Protein AF-A0A3B8WQX3-F1 (afdb_monomer_lite)

Sequence (66 aa):
HCNGWCFPWTITAMAGTHVCLRRVDPEKILQLIRDHQVTHMCGAPIVLNALLNASPEAKAGIDHEV

pLDDT: mean 92.09, std 10.13, range [45.44, 97.56]

InterPro domains:
  IPR000873 AMP-dependent synthetase/ligase domain [PF00501] (1-59)

Secondary structure (DSSP, 8-state):
-HHHHSHHHHHHHTTPPP---SS--HHHHHHHHHHTT-------HHHHHHHHTS-HHHHTT--S--

Organism: Marinobacter nauticus (NCBI:txid2743)

Radius of gyration: 12.08 Å; chains: 1; bounding box: 28×23×30 Å

Foldseek 3Di:
DVVQVCVVVVCVVVVHDDDDDPDQDLLVVLVCCQVVVDADDDDDVVSVVVNVPDDPVSNPRNPDHD

Structure (mmCIF, N/CA/C/O backbone):
data_AF-A0A3B8WQX3-F1
#
_entry.id   AF-A0A3B8WQX3-F1
#
loop_
_atom_site.group_PDB
_atom_site.id
_atom_site.type_symbol
_atom_site.label_atom_id
_atom_site.label_alt_id
_atom_site.label_comp_id
_atom_site.label_asym_id
_atom_site.label_entity_id
_atom_site.label_seq_id
_atom_site.pdbx_PDB_ins_code
_atom_site.Cartn_x
_atom_site.Cartn_y
_atom_site.Cartn_z
_atom_site.occupancy
_atom_site.B_iso_or_equiv
_atom_site.auth_seq_id
_atom_site.auth_comp_id
_atom_site.auth_asym_id
_atom_site.auth_atom_id
_atom_site.pdbx_PDB_model_num
ATOM 1 N N . HIS A 1 1 ? 12.584 4.025 3.827 1.00 51.47 1 HIS A N 1
ATOM 2 C CA . HIS A 1 1 ? 12.177 5.139 2.943 1.00 51.47 1 HIS A CA 1
ATOM 3 C C . HIS A 1 1 ? 12.312 4.758 1.464 1.00 51.47 1 HIS A C 1
ATOM 5 O O . HIS A 1 1 ? 11.345 4.932 0.742 1.00 51.47 1 HIS A O 1
ATOM 11 N N . CYS A 1 2 ? 13.415 4.124 1.029 1.00 45.44 2 CYS A N 1
ATOM 12 C CA . CYS A 1 2 ? 13.570 3.637 -0.357 1.00 45.44 2 CYS A CA 1
ATOM 13 C C . CYS A 1 2 ? 12.523 2.595 -0.799 1.00 45.44 2 CYS A C 1
ATOM 15 O O . CYS A 1 2 ? 12.064 2.648 -1.933 1.00 45.44 2 CYS A O 1
ATOM 17 N N . ASN A 1 3 ? 12.083 1.701 0.095 1.00 56.78 3 ASN A N 1
ATOM 18 C CA . ASN A 1 3 ? 11.160 0.614 -0.272 1.00 56.78 3 ASN A CA 1
ATOM 19 C C . ASN A 1 3 ? 9.759 1.096 -0.698 1.00 56.78 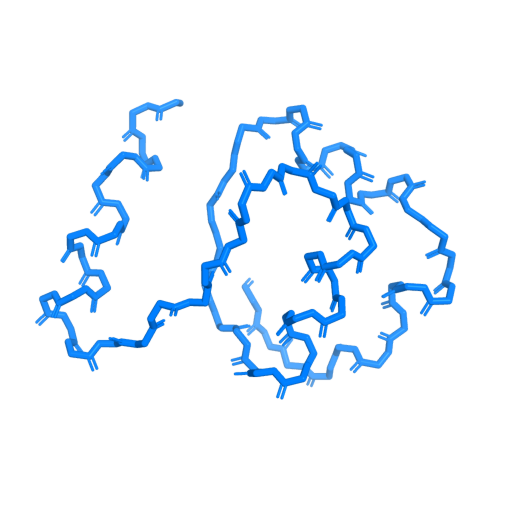3 ASN A C 1
ATOM 21 O O . ASN A 1 3 ? 9.061 0.371 -1.395 1.00 56.78 3 ASN A O 1
ATOM 25 N N . GLY A 1 4 ? 9.354 2.316 -0.321 1.00 68.50 4 GLY A N 1
ATOM 26 C CA . GLY A 1 4 ? 8.082 2.888 -0.773 1.00 68.50 4 GLY A CA 1
ATOM 27 C C . GLY A 1 4 ? 8.161 3.552 -2.150 1.00 68.50 4 GLY A C 1
ATOM 28 O O . GLY A 1 4 ? 7.149 3.691 -2.826 1.00 68.50 4 GLY A O 1
ATOM 29 N N . TRP A 1 5 ? 9.359 3.936 -2.602 1.00 76.19 5 TRP A N 1
ATOM 30 C CA . TRP A 1 5 ? 9.521 4.727 -3.827 1.00 76.19 5 TRP A CA 1
ATOM 31 C C . TRP A 1 5 ? 9.289 3.908 -5.098 1.00 76.19 5 TRP A C 1
ATOM 33 O O . TRP A 1 5 ? 8.825 4.442 -6.104 1.00 76.19 5 TRP A O 1
ATOM 43 N N . CYS A 1 6 ? 9.587 2.608 -5.040 1.00 84.31 6 CYS A N 1
ATOM 44 C CA . CYS A 1 6 ? 9.371 1.687 -6.153 1.00 84.31 6 CYS A CA 1
ATOM 45 C C . CYS A 1 6 ? 7.958 1.098 -6.184 1.00 84.31 6 CYS A C 1
ATOM 47 O O . CYS A 1 6 ? 7.546 0.566 -7.210 1.00 84.31 6 CYS A O 1
ATOM 49 N N . PHE A 1 7 ? 7.208 1.209 -5.087 1.00 88.12 7 PHE A N 1
ATOM 50 C CA . PHE A 1 7 ? 5.894 0.591 -4.945 1.00 88.12 7 PHE A CA 1
ATOM 51 C C . PHE A 1 7 ? 4.907 1.024 -6.041 1.00 88.12 7 PHE A C 1
ATOM 53 O O . PHE A 1 7 ? 4.288 0.148 -6.643 1.00 88.12 7 PHE A O 1
ATOM 60 N N . PRO A 1 8 ? 4.818 2.322 -6.412 1.00 90.69 8 PRO A N 1
ATOM 61 C CA . PRO A 1 8 ? 3.954 2.732 -7.512 1.00 90.69 8 PRO A CA 1
ATOM 62 C C . PRO A 1 8 ? 4.309 2.059 -8.849 1.00 90.69 8 PRO A C 1
ATOM 64 O O . PRO A 1 8 ? 3.427 1.680 -9.620 1.00 90.69 8 PRO A O 1
ATOM 67 N N . TRP A 1 9 ? 5.601 1.853 -9.116 1.00 92.62 9 TRP A N 1
ATOM 68 C CA . TRP A 1 9 ? 6.061 1.176 -10.329 1.00 92.62 9 TRP A CA 1
ATOM 69 C C . TRP A 1 9 ? 5.737 -0.316 -10.300 1.00 92.62 9 TRP A C 1
ATOM 71 O O . TRP A 1 9 ? 5.219 -0.831 -11.286 1.00 92.62 9 TRP A O 1
ATOM 81 N N . THR A 1 10 ? 5.961 -0.991 -9.169 1.00 93.31 10 THR A N 1
ATOM 82 C CA . THR A 1 10 ? 5.616 -2.411 -8.996 1.00 93.31 10 THR A CA 1
ATOM 83 C C . THR A 1 10 ? 4.121 -2.650 -9.188 1.00 93.31 10 THR A C 1
ATOM 85 O O . THR A 1 10 ? 3.741 -3.523 -9.961 1.00 93.31 10 THR A O 1
ATOM 88 N N . ILE A 1 11 ? 3.265 -1.846 -8.548 1.00 94.69 11 ILE A N 1
ATOM 89 C C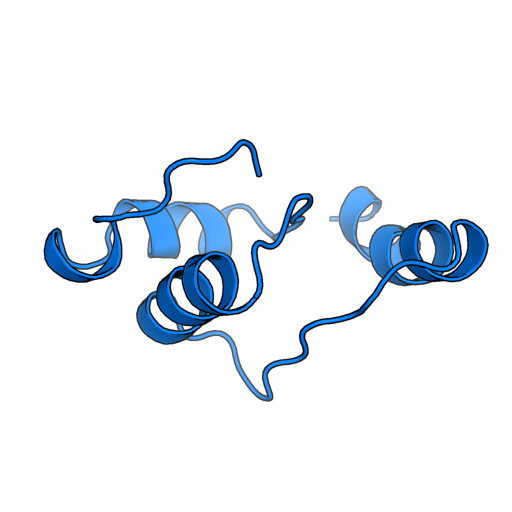A . ILE A 1 11 ? 1.809 -1.960 -8.704 1.00 94.69 11 ILE A CA 1
ATOM 90 C C . ILE A 1 11 ? 1.406 -1.733 -10.165 1.00 94.69 11 ILE A C 1
ATOM 92 O O . ILE A 1 11 ? 0.612 -2.498 -10.700 1.00 94.69 11 ILE A O 1
ATOM 96 N N . THR A 1 12 ? 2.008 -0.753 -10.847 1.00 96.12 12 THR A N 1
ATOM 97 C CA . THR A 1 12 ? 1.753 -0.524 -12.281 1.00 96.12 12 THR A CA 1
ATOM 98 C C . THR A 1 12 ? 2.190 -1.711 -13.145 1.00 96.12 12 THR A C 1
ATOM 100 O O . THR A 1 12 ? 1.445 -2.125 -14.028 1.00 96.12 12 THR A O 1
ATOM 103 N N . ALA A 1 13 ? 3.368 -2.289 -12.887 1.00 97.00 13 ALA A N 1
ATOM 104 C CA . ALA A 1 13 ? 3.879 -3.451 -13.619 1.00 97.00 13 ALA A CA 1
ATOM 105 C C . ALA A 1 13 ? 2.985 -4.693 -13.452 1.00 97.00 13 ALA A C 1
ATOM 107 O O . ALA A 1 13 ? 2.863 -5.490 -14.377 1.00 97.00 13 ALA A O 1
ATOM 108 N N . MET A 1 14 ? 2.319 -4.819 -12.301 1.00 96.38 14 MET A N 1
ATOM 109 C CA . MET A 1 14 ? 1.326 -5.860 -12.015 1.00 96.38 14 MET A CA 1
ATOM 110 C C . MET A 1 14 ? -0.089 -5.504 -12.514 1.00 96.38 14 MET A C 1
ATOM 112 O O . MET A 1 14 ? -1.041 -6.195 -12.163 1.00 96.38 14 MET A O 1
ATOM 116 N N . ALA A 1 15 ? -0.242 -4.429 -13.301 1.00 97.50 15 ALA A N 1
ATOM 117 C CA . ALA A 1 15 ? -1.526 -3.892 -13.767 1.00 97.50 15 ALA A CA 1
ATOM 118 C C . ALA A 1 15 ? -2.524 -3.567 -12.632 1.00 97.50 15 ALA A C 1
ATOM 120 O O . ALA A 1 15 ? -3.739 -3.662 -12.803 1.00 97.50 15 ALA A O 1
ATOM 121 N N . GLY A 1 16 ? -2.010 -3.184 -11.462 1.00 96.12 16 GLY A N 1
ATOM 122 C CA . GLY A 1 16 ? -2.804 -2.800 -10.301 1.00 96.12 16 GLY A CA 1
ATOM 123 C C . GLY A 1 16 ? -3.383 -1.385 -10.392 1.00 96.12 16 GLY A C 1
ATOM 124 O O . GLY A 1 16 ? -3.042 -0.591 -11.270 1.00 96.12 16 GLY A O 1
ATOM 125 N N . THR A 1 17 ? -4.264 -1.061 -9.444 1.00 97.19 17 THR A N 1
ATOM 126 C CA . THR A 1 17 ? -4.940 0.242 -9.362 1.00 97.19 17 THR A CA 1
ATOM 127 C C . THR A 1 17 ? -4.307 1.116 -8.284 1.00 97.19 17 THR A C 1
ATOM 129 O O . THR A 1 17 ? -4.110 0.674 -7.154 1.00 97.19 17 THR A O 1
ATOM 132 N N . HIS A 1 18 ? -4.030 2.378 -8.618 1.00 96.44 18 HIS A N 1
ATOM 133 C CA . HIS A 1 18 ? -3.548 3.374 -7.659 1.00 96.44 18 HIS A CA 1
ATOM 134 C C . HIS A 1 18 ? -4.705 4.182 -7.086 1.00 96.44 18 HIS A C 1
ATOM 136 O O . HIS A 1 18 ? -5.447 4.823 -7.830 1.00 96.44 18 HIS A O 1
ATOM 142 N N . VAL A 1 19 ? -4.811 4.214 -5.759 1.00 96.94 19 VAL A N 1
ATOM 143 C CA . VAL A 1 19 ? -5.734 5.098 -5.039 1.00 96.94 19 VAL A CA 1
ATOM 144 C C . VAL A 1 19 ? -4.940 6.292 -4.517 1.00 96.94 19 VAL A C 1
ATOM 146 O O . VAL A 1 19 ? -4.156 6.182 -3.576 1.00 96.94 19 VAL A O 1
ATOM 149 N N . CYS A 1 20 ? -5.101 7.440 -5.172 1.00 95.06 20 CYS A N 1
ATOM 150 C CA . CYS A 1 20 ? -4.273 8.620 -4.931 1.00 95.06 20 CYS A CA 1
ATOM 151 C C . CYS A 1 20 ? -4.973 9.653 -4.038 1.00 95.06 20 CYS A C 1
ATOM 153 O O . CYS A 1 20 ? -6.133 9.998 -4.254 1.00 95.06 20 CYS A O 1
ATOM 155 N N . LEU A 1 21 ? -4.222 10.238 -3.100 1.00 95.06 21 LEU A N 1
ATOM 156 C CA . LEU A 1 21 ? -4.677 11.321 -2.228 1.00 95.06 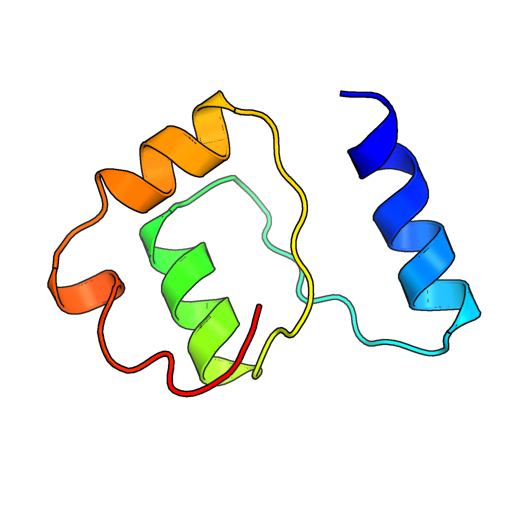21 LEU A CA 1
ATOM 157 C C . LEU A 1 21 ? -3.726 12.523 -2.332 1.00 95.06 21 LEU A C 1
ATOM 159 O O . LEU A 1 21 ? -2.511 12.361 -2.386 1.00 95.06 21 LEU A O 1
ATOM 163 N N . ARG A 1 22 ? -4.264 13.752 -2.343 1.00 96.12 22 ARG A N 1
ATOM 164 C CA . ARG A 1 22 ? -3.452 14.975 -2.543 1.00 96.12 22 ARG A CA 1
ATOM 165 C C . ARG A 1 22 ? -2.529 15.328 -1.372 1.00 96.12 22 ARG A C 1
ATOM 167 O O . ARG A 1 22 ? -1.578 16.078 -1.561 1.00 96.12 22 ARG A O 1
ATOM 174 N N . ARG A 1 23 ? -2.849 14.871 -0.160 1.00 94.62 23 ARG A N 1
ATOM 175 C CA . ARG A 1 23 ? -2.076 15.108 1.068 1.00 94.62 23 ARG A CA 1
ATOM 176 C C . ARG A 1 23 ? -2.288 13.964 2.045 1.00 94.62 23 ARG A C 1
ATOM 178 O O . ARG A 1 23 ? -3.341 13.342 2.009 1.00 94.62 23 ARG A O 1
ATOM 185 N N . VAL A 1 24 ? -1.332 13.735 2.938 1.00 94.19 24 VAL A N 1
ATOM 186 C CA . VAL A 1 24 ? -1.490 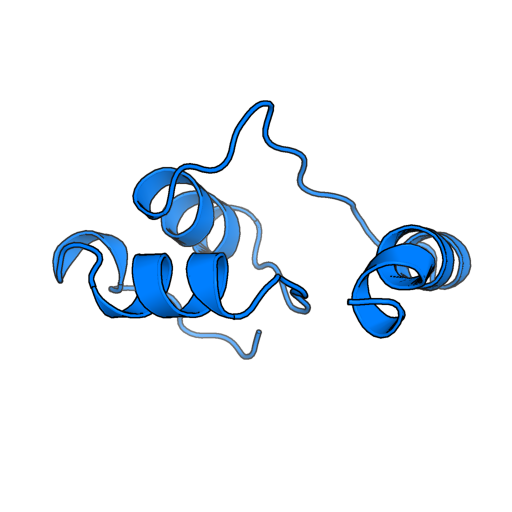12.744 4.011 1.00 94.19 24 VAL A CA 1
ATOM 187 C C . VAL A 1 24 ? -2.631 13.173 4.937 1.00 94.19 24 VAL A C 1
ATOM 189 O O . VAL A 1 24 ? -2.633 14.289 5.458 1.00 94.19 24 VAL A O 1
ATOM 192 N N . ASP A 1 25 ? -3.604 12.286 5.109 1.00 96.81 25 ASP A N 1
ATOM 193 C CA . ASP A 1 25 ? -4.771 12.456 5.973 1.00 96.81 25 ASP A CA 1
ATOM 194 C C . ASP A 1 25 ? -5.174 11.056 6.476 1.00 96.81 25 ASP A C 1
ATOM 196 O O . ASP A 1 25 ? -5.679 10.262 5.679 1.00 96.81 25 ASP A O 1
ATOM 200 N N . PRO A 1 26 ? -4.874 10.703 7.742 1.00 96.75 26 PRO A N 1
ATOM 201 C CA . PRO A 1 26 ? -5.059 9.344 8.251 1.00 96.75 26 PRO A CA 1
ATOM 202 C C . PRO A 1 26 ? -6.495 8.831 8.145 1.00 96.75 26 PRO A C 1
ATOM 204 O O . PRO A 1 26 ? -6.698 7.670 7.800 1.00 96.75 26 PRO A O 1
ATOM 207 N N . GLU A 1 27 ? -7.487 9.690 8.385 1.00 97.12 27 GLU A N 1
ATOM 208 C CA . GLU A 1 27 ? -8.890 9.280 8.316 1.00 97.12 27 GLU A CA 1
ATOM 209 C C . GLU A 1 27 ? -9.306 8.993 6.877 1.00 97.12 27 GLU A C 1
ATOM 211 O O . GLU A 1 27 ? -9.887 7.944 6.601 1.00 97.12 27 GLU A O 1
ATOM 216 N N . LYS A 1 28 ? -8.923 9.865 5.933 1.00 97.38 28 LYS A N 1
ATOM 217 C CA . LYS A 1 28 ? -9.188 9.605 4.510 1.00 97.38 28 LYS A CA 1
ATOM 218 C C . LYS A 1 28 ? -8.448 8.382 3.992 1.00 97.38 28 LYS A C 1
ATOM 220 O O . LYS A 1 28 ? -8.987 7.686 3.145 1.00 97.38 28 LYS A O 1
ATOM 225 N N . ILE A 1 29 ? -7.229 8.118 4.460 1.00 97.38 29 ILE A N 1
ATOM 226 C CA . ILE A 1 29 ? -6.488 6.914 4.064 1.00 97.38 29 ILE A CA 1
ATOM 227 C C . ILE A 1 29 ? -7.265 5.662 4.487 1.00 97.38 29 ILE A C 1
ATOM 229 O O . ILE A 1 29 ? -7.507 4.805 3.645 1.00 97.38 29 ILE A O 1
ATOM 233 N N . LEU A 1 30 ? -7.706 5.577 5.747 1.00 97.38 30 LEU A N 1
ATOM 234 C CA . LEU A 1 30 ? -8.480 4.429 6.241 1.00 97.38 30 LEU A CA 1
ATOM 235 C C . LEU A 1 30 ? -9.832 4.288 5.529 1.00 97.38 30 LEU A C 1
ATOM 237 O O . LEU A 1 30 ? -10.228 3.178 5.172 1.00 97.38 30 LEU A O 1
ATOM 241 N N . GLN A 1 31 ? -10.511 5.408 5.267 1.00 97.31 31 GLN A N 1
ATOM 242 C CA . GLN A 1 31 ? -11.736 5.425 4.469 1.00 97.31 31 GLN A CA 1
ATOM 243 C C . GLN A 1 31 ? -11.492 4.871 3.058 1.00 97.31 31 GLN A C 1
ATOM 245 O O . GLN A 1 31 ? -12.196 3.970 2.620 1.00 97.31 31 GLN A O 1
ATOM 250 N N . LEU A 1 32 ? -10.472 5.367 2.353 1.00 97.56 32 LEU A N 1
ATOM 251 C CA . LEU A 1 32 ? -10.174 4.946 0.983 1.00 97.56 32 LEU A CA 1
ATOM 252 C C . LEU A 1 32 ? -9.696 3.492 0.904 1.00 97.56 32 LEU A C 1
ATOM 254 O O . LEU A 1 32 ? -10.013 2.812 -0.068 1.00 97.56 32 LEU A O 1
ATOM 258 N N . ILE A 1 33 ? -8.966 3.004 1.914 1.00 97.44 33 ILE A N 1
ATOM 259 C CA . ILE A 1 33 ? -8.587 1.586 2.010 1.00 97.44 33 ILE A CA 1
ATOM 260 C C . ILE A 1 33 ? -9.835 0.706 2.030 1.00 97.44 33 ILE A C 1
ATOM 262 O O . ILE A 1 33 ? -9.897 -0.284 1.302 1.00 97.44 33 ILE A O 1
ATOM 266 N N . ARG A 1 34 ? -10.835 1.095 2.823 1.00 97.12 34 ARG A N 1
ATOM 267 C CA . ARG A 1 34 ? -12.116 0.398 2.919 1.00 97.12 34 ARG A CA 1
ATOM 268 C C . ARG A 1 34 ? -12.916 0.486 1.623 1.00 97.12 34 ARG A C 1
ATOM 270 O O . ARG A 1 34 ? -13.252 -0.545 1.046 1.00 97.12 34 ARG A O 1
ATOM 277 N N . ASP A 1 35 ? -13.176 1.700 1.150 1.00 97.12 35 ASP A N 1
ATOM 278 C CA . ASP A 1 35 ? -14.074 1.959 0.019 1.00 97.12 35 ASP A CA 1
ATOM 279 C C . ASP A 1 35 ? -13.548 1.354 -1.293 1.00 97.12 35 ASP A C 1
ATOM 281 O O . ASP A 1 35 ? -14.329 0.919 -2.138 1.00 97.12 35 ASP A O 1
ATOM 285 N N . HIS A 1 36 ? -12.223 1.292 -1.459 1.00 97.56 36 HIS A N 1
ATOM 286 C CA . HIS A 1 36 ? -11.577 0.765 -2.665 1.00 97.56 36 HIS A CA 1
ATOM 287 C C . HIS A 1 36 ? -10.918 -0.603 -2.482 1.00 97.56 36 HIS A C 1
ATOM 289 O O . HIS A 1 36 ? -10.270 -1.072 -3.416 1.00 97.56 36 HIS A O 1
ATOM 295 N N . GLN A 1 37 ? -11.074 -1.237 -1.315 1.00 97.44 37 GLN A N 1
ATOM 296 C CA . GLN A 1 37 ? -10.492 -2.551 -1.018 1.00 97.44 37 GLN A CA 1
ATOM 297 C C . GLN A 1 37 ? -8.980 -2.591 -1.313 1.00 97.44 37 GLN A C 1
ATOM 299 O O . GLN A 1 37 ? -8.480 -3.475 -2.007 1.00 97.44 37 GLN A O 1
ATOM 304 N N . VAL A 1 38 ? -8.242 -1.581 -0.834 1.00 97.12 38 VAL A N 1
ATOM 305 C CA . VAL A 1 38 ? -6.786 -1.485 -1.045 1.00 97.12 38 VAL A CA 1
ATOM 306 C C . VAL A 1 38 ? -6.107 -2.676 -0.380 1.00 97.12 38 VAL A C 1
ATOM 308 O O . VAL A 1 38 ? -6.302 -2.883 0.809 1.00 97.12 38 VAL A O 1
ATOM 311 N N . THR A 1 39 ? -5.294 -3.417 -1.130 1.00 96.56 39 THR A N 1
ATOM 312 C CA . THR A 1 39 ? -4.639 -4.656 -0.664 1.00 96.56 39 THR A CA 1
ATOM 313 C C . THR A 1 39 ? -3.155 -4.508 -0.366 1.00 96.56 39 THR A C 1
ATOM 315 O O . THR A 1 39 ? -2.521 -5.466 0.051 1.00 96.56 39 THR A O 1
ATOM 318 N N . HIS A 1 40 ? -2.572 -3.356 -0.698 1.00 93.50 40 HIS A N 1
ATOM 319 C CA . HIS A 1 40 ? -1.168 -3.084 -0.442 1.00 93.50 40 HIS A CA 1
ATOM 320 C C . HIS A 1 40 ? -0.987 -1.607 -0.109 1.00 93.50 40 HIS A C 1
ATOM 322 O O . HIS A 1 40 ? -1.419 -0.733 -0.869 1.00 93.50 40 HIS A O 1
ATOM 328 N N . MET A 1 41 ? -0.264 -1.313 0.969 1.00 92.38 41 MET A N 1
ATOM 329 C CA . MET A 1 41 ? 0.173 0.047 1.273 1.00 92.38 41 MET A CA 1
ATOM 330 C C . MET A 1 41 ? 1.638 0.112 1.700 1.00 92.38 41 MET A C 1
ATOM 332 O O . MET A 1 41 ? 2.181 -0.790 2.330 1.00 92.38 41 MET A O 1
ATOM 336 N N . CYS A 1 42 ? 2.288 1.234 1.402 1.00 89.81 42 CYS A N 1
ATOM 337 C CA . CYS A 1 42 ? 3.591 1.561 1.963 1.00 89.81 42 CYS A CA 1
ATOM 338 C C . CYS A 1 42 ? 3.591 3.012 2.449 1.00 89.81 42 CYS A C 1
ATOM 340 O O . CYS A 1 42 ? 2.913 3.878 1.897 1.00 89.81 42 CYS A O 1
ATOM 342 N N . GLY A 1 43 ? 4.348 3.290 3.506 1.00 87.75 43 GLY A N 1
ATOM 343 C CA . GLY A 1 43 ? 4.399 4.623 4.091 1.00 87.75 43 GLY A CA 1
ATOM 344 C C . GLY A 1 43 ? 5.611 4.808 4.988 1.00 87.75 43 GLY A C 1
ATOM 345 O O . GLY A 1 43 ? 6.228 3.847 5.449 1.00 87.75 43 GLY A O 1
ATOM 346 N N . ALA A 1 44 ? 5.976 6.065 5.233 1.00 91.19 44 ALA A N 1
ATOM 347 C CA . ALA A 1 44 ? 6.975 6.377 6.247 1.00 91.19 44 ALA A CA 1
ATOM 348 C C . ALA A 1 44 ? 6.441 6.001 7.647 1.00 91.19 44 ALA A C 1
ATOM 350 O O . ALA A 1 44 ? 5.234 6.117 7.875 1.00 91.19 44 ALA A O 1
ATOM 351 N N . PRO A 1 45 ? 7.307 5.637 8.614 1.00 91.75 45 PRO A N 1
ATOM 352 C CA . PRO A 1 45 ? 6.874 5.278 9.968 1.00 91.75 45 PRO A CA 1
ATOM 353 C C . PRO A 1 45 ? 5.961 6.316 10.636 1.00 91.75 45 PRO A C 1
ATOM 355 O O . PRO A 1 45 ? 5.039 5.952 11.355 1.00 91.75 45 PRO A O 1
ATOM 358 N N . ILE A 1 46 ? 6.161 7.606 10.348 1.00 93.69 46 ILE A N 1
ATOM 359 C CA . ILE A 1 46 ? 5.307 8.686 10.858 1.00 93.69 46 ILE A CA 1
ATOM 360 C C . ILE A 1 46 ? 3.860 8.604 10.345 1.00 93.69 46 ILE A C 1
ATOM 362 O O . ILE A 1 46 ? 2.933 8.884 11.098 1.00 93.69 46 ILE A O 1
ATOM 366 N N . VAL A 1 47 ? 3.653 8.172 9.096 1.00 93.81 47 VAL A N 1
ATOM 367 C CA . VAL A 1 47 ? 2.315 7.971 8.517 1.00 93.81 47 VAL A CA 1
ATOM 368 C C . VAL A 1 47 ? 1.649 6.763 9.166 1.00 93.81 47 VAL A C 1
ATOM 370 O O . VAL A 1 47 ? 0.496 6.854 9.569 1.00 93.81 47 VAL A O 1
ATOM 373 N N . LEU A 1 48 ? 2.388 5.663 9.344 1.00 93.62 48 LEU A N 1
ATOM 374 C CA . LEU A 1 48 ? 1.876 4.465 10.019 1.00 93.62 48 LEU A CA 1
ATOM 375 C C . LEU A 1 48 ? 1.475 4.767 11.470 1.00 93.62 48 LEU A C 1
ATOM 377 O O . LEU A 1 48 ? 0.398 4.375 11.907 1.00 93.62 48 LEU A O 1
ATOM 381 N N . ASN A 1 49 ? 2.289 5.541 12.192 1.00 96.19 49 ASN A N 1
ATOM 382 C CA . ASN A 1 49 ? 1.954 5.981 13.544 1.00 96.19 49 ASN A CA 1
ATOM 383 C C . ASN A 1 49 ? 0.701 6.878 13.566 1.00 96.19 49 ASN A C 1
ATOM 385 O O . ASN A 1 49 ? -0.149 6.744 14.444 1.00 96.19 49 ASN A O 1
ATOM 389 N N . ALA A 1 50 ? 0.538 7.765 12.581 1.00 96.25 50 ALA A N 1
ATOM 390 C CA . ALA A 1 50 ? -0.662 8.591 12.471 1.00 96.25 50 ALA A CA 1
ATOM 391 C C . ALA A 1 50 ? -1.934 7.753 12.223 1.00 96.25 50 ALA A C 1
ATOM 393 O O . ALA A 1 50 ? -2.978 8.065 12.786 1.00 96.25 50 ALA A O 1
ATOM 394 N N . LEU A 1 51 ? -1.843 6.670 11.441 1.00 95.81 51 LEU A N 1
ATOM 395 C CA . LEU A 1 51 ? -2.955 5.735 11.216 1.00 95.81 51 LEU A CA 1
ATOM 396 C C . LEU A 1 51 ? -3.319 4.954 12.483 1.00 95.81 51 LEU A C 1
ATOM 398 O O . LEU A 1 51 ? -4.498 4.822 12.802 1.00 95.81 51 LEU A O 1
ATOM 402 N N . LEU A 1 52 ? -2.323 4.485 13.243 1.00 95.12 52 LEU A N 1
ATOM 403 C CA . LEU A 1 52 ? -2.558 3.792 14.518 1.00 95.12 52 LEU A CA 1
ATOM 404 C C . LEU A 1 52 ? -3.332 4.671 15.515 1.00 95.12 52 LEU A C 1
ATOM 406 O O . LEU A 1 52 ? -4.247 4.192 16.194 1.00 95.12 52 LEU A O 1
ATOM 410 N N . ASN A 1 53 ? -3.003 5.965 15.547 1.00 96.25 53 ASN A N 1
ATOM 411 C CA . ASN A 1 53 ? -3.630 6.962 16.416 1.00 96.25 53 ASN A CA 1
ATOM 412 C C . ASN A 1 53 ? -4.902 7.603 15.831 1.00 96.25 53 ASN A C 1
ATOM 414 O O . ASN A 1 53 ? -5.449 8.513 16.452 1.00 96.25 53 ASN A O 1
ATOM 418 N N . ALA A 1 54 ? -5.383 7.158 14.666 1.00 96.31 54 ALA A N 1
ATOM 419 C CA . ALA A 1 54 ? -6.652 7.626 14.116 1.00 96.31 54 ALA A CA 1
ATOM 420 C C . ALA A 1 54 ? -7.841 7.215 15.005 1.00 96.31 54 ALA A C 1
ATOM 422 O O . ALA A 1 54 ? -7.737 6.302 15.839 1.00 96.31 54 ALA A O 1
ATOM 423 N N . SER A 1 55 ? -8.977 7.886 14.808 1.00 95.75 55 SER A N 1
ATOM 424 C CA . SER A 1 55 ? -10.220 7.625 15.536 1.00 95.75 55 SER A CA 1
ATOM 425 C C . SER A 1 55 ? -10.656 6.149 15.420 1.00 95.75 55 SER A C 1
ATOM 427 O O . SER A 1 55 ? -10.417 5.505 14.388 1.00 95.75 55 SER A O 1
ATOM 429 N N . PRO A 1 56 ? -11.258 5.555 16.471 1.00 93.50 56 PRO A N 1
ATOM 430 C CA . PRO A 1 56 ? -11.788 4.190 16.410 1.00 93.50 56 PRO A CA 1
ATOM 431 C C . PRO A 1 56 ? -12.763 3.976 15.247 1.00 93.50 56 PRO A C 1
ATOM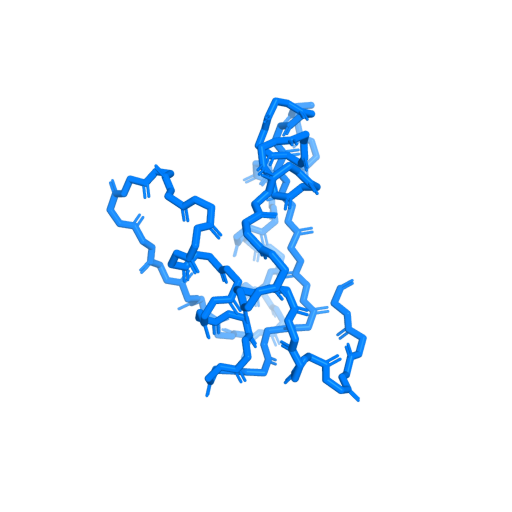 433 O O . PRO A 1 56 ? -12.723 2.936 14.591 1.00 93.50 56 PRO A O 1
ATOM 436 N N . GLU A 1 57 ? -13.586 4.980 14.950 1.00 94.19 57 GLU A N 1
ATOM 437 C CA . GLU A 1 57 ? -14.576 4.966 13.875 1.00 94.19 57 GLU A CA 1
ATOM 438 C C . GLU A 1 57 ? -13.906 4.850 12.497 1.00 94.19 57 GLU A C 1
ATOM 440 O O . GLU A 1 57 ? -14.335 4.052 11.656 1.00 94.19 57 GLU A O 1
ATOM 445 N N . ALA A 1 58 ? -12.804 5.5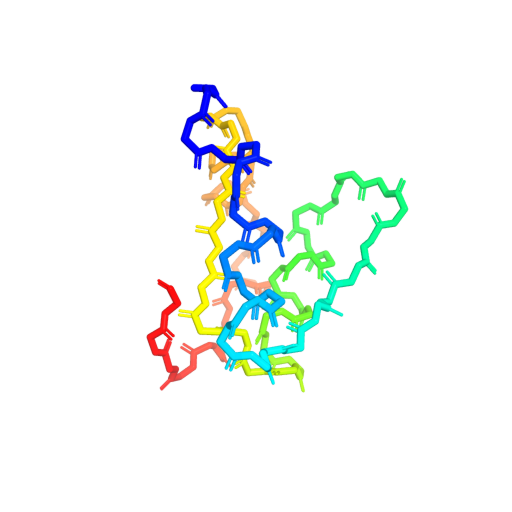78 12.278 1.00 93.38 58 ALA A N 1
ATOM 446 C CA . ALA A 1 58 ? -12.043 5.505 11.033 1.00 93.38 58 ALA A CA 1
ATOM 447 C C . ALA A 1 58 ? -11.409 4.120 10.815 1.00 93.38 58 ALA A C 1
ATOM 449 O O . ALA A 1 58 ? -11.328 3.661 9.676 1.00 93.38 58 ALA A O 1
ATOM 450 N N . LYS A 1 59 ? -11.003 3.435 11.893 1.00 91.75 59 LYS A N 1
ATOM 451 C CA . LYS A 1 59 ? -10.355 2.110 11.847 1.00 91.75 59 LYS A CA 1
ATOM 452 C C . LYS A 1 59 ? -11.316 0.929 11.675 1.00 91.75 59 LYS A C 1
ATOM 454 O O . LYS A 1 59 ? -10.854 -0.174 11.406 1.00 91.75 59 LYS A O 1
ATOM 459 N N . ALA A 1 60 ? -12.621 1.125 11.861 1.00 92.88 60 ALA A N 1
ATOM 460 C CA . ALA A 1 60 ? -13.608 0.051 11.722 1.00 92.88 60 ALA A CA 1
ATOM 461 C C . ALA A 1 60 ? -13.691 -0.491 10.277 1.00 92.88 60 ALA A C 1
ATOM 463 O O . ALA A 1 60 ? -13.171 0.127 9.360 1.00 92.88 60 ALA A O 1
ATOM 464 N N . GLY A 1 61 ? -14.377 -1.615 10.055 1.00 92.25 61 GLY A N 1
ATOM 465 C CA . GLY A 1 61 ? -14.874 -2.056 8.738 1.00 92.25 61 GLY A CA 1
ATOM 466 C C . GLY A 1 61 ? -13.850 -2.270 7.617 1.00 92.25 61 GLY A C 1
ATOM 467 O O . GLY A 1 61 ? -14.238 -2.212 6.456 1.00 92.25 61 GLY A O 1
ATOM 468 N N . ILE A 1 62 ? -12.570 -2.471 7.937 1.00 94.94 62 ILE A N 1
ATOM 469 C CA . ILE A 1 62 ? -11.587 -3.031 7.002 1.00 94.94 62 ILE A CA 1
ATOM 470 C C . ILE A 1 62 ? -11.577 -4.540 7.252 1.00 94.94 62 ILE A C 1
ATOM 472 O O . ILE A 1 62 ? -10.986 -5.000 8.227 1.00 94.94 62 ILE A O 1
ATOM 476 N N . ASP A 1 63 ? -12.264 -5.285 6.389 1.00 95.31 63 ASP A N 1
ATOM 477 C CA . ASP A 1 63 ? -12.511 -6.724 6.562 1.00 95.31 63 ASP A CA 1
ATOM 478 C C . ASP A 1 63 ? -11.601 -7.594 5.666 1.00 95.31 63 ASP A C 1
ATOM 480 O O . ASP A 1 63 ? -11.832 -8.793 5.496 1.00 95.31 63 ASP A O 1
ATOM 484 N N . HIS A 1 64 ? -10.560 -6.991 5.082 1.00 96.19 64 HIS A N 1
ATOM 485 C CA . HIS A 1 64 ? -9.614 -7.611 4.152 1.00 96.19 64 HIS A CA 1
ATOM 486 C C . HIS A 1 64 ? -8.155 -7.301 4.522 1.00 96.19 64 HIS A C 1
ATOM 488 O O . HIS A 1 64 ? -7.873 -6.385 5.295 1.00 96.19 64 HIS A O 1
ATOM 494 N N . GLU A 1 65 ? -7.220 -8.084 3.980 1.00 94.25 65 GLU A N 1
ATOM 495 C CA . GLU A 1 65 ? -5.779 -7.887 4.191 1.00 94.25 65 GLU A CA 1
ATOM 496 C C . GLU A 1 65 ? -5.244 -6.714 3.351 1.00 94.25 65 GLU A C 1
ATOM 498 O O . GLU A 1 65 ? -5.627 -6.550 2.188 1.00 94.25 65 GLU A O 1
ATOM 503 N N . VAL A 1 66 ? -4.360 -5.911 3.958 1.00 91.44 66 VAL A N 1
ATOM 504 C CA . VAL A 1 66 ? -3.773 -4.675 3.405 1.00 91.44 66 VAL A CA 1
ATOM 505 C C . VAL A 1 66 ? -2.254 -4.689 3.520 1.00 91.44 66 VAL A C 1
ATOM 507 O O . VAL A 1 66 ? -1.759 -5.115 4.588 1.00 91.44 66 VAL A O 1
#